Protein AF-U6DVL2-F1 (afdb_monomer_lite)

Radius of gyration: 36.12 Å; chains: 1; bounding box: 82×30×104 Å

Foldseek 3Di:
DDPPPVWAQWDFDPDPDDPDTDTDGHPQWDDDVPGNPGTDAGDAVVAAPDPWGCPHRQATDEDAQFDDSRSPDGDQCQVVVNQLEQDDWADDRRGIAHDDDPQWDADPVRRHTHRPPPDDPPPPPDPPDPPVVVVVVVVVVVVVVVVVVD

Secondary structure (DSSP, 8-state):
-----S---EEEP--TT-SSPPEEEPTTEEEETTEEEEEEEE--SSPPPTT-EEEETTEEEPPTTEESTTS-EE--TTTTT----SSEEEEETTEEEEEPPTTEEE-TTSS-EEE------------S---HHHHHHHHHHHHHHHHH--

Organism: Neovison vison (NCBI:txid452646)

Structure (mmCIF, N/CA/C/O backbone):
data_AF-U6DVL2-F1
#
_entry.id   AF-U6DVL2-F1
#
loop_
_atom_site.group_PDB
_atom_site.id
_atom_site.type_symbol
_atom_site.label_atom_id
_atom_site.label_alt_id
_atom_site.label_comp_id
_atom_site.label_asym_id
_atom_site.label_entity_id
_atom_site.label_seq_id
_atom_site.pdbx_PDB_ins_code
_atom_site.Cartn_x
_atom_site.Cartn_y
_atom_site.Cartn_z
_atom_site.occupancy
_atom_site.B_iso_or_equiv
_atom_site.auth_seq_id
_atom_site.auth_comp_id
_atom_site.auth_asym_id
_atom_site.auth_atom_id
_atom_site.pdbx_PDB_model_num
ATOM 1 N N . THR A 1 1 ? 32.737 -20.095 -9.180 1.00 38.81 1 THR A N 1
ATOM 2 C CA . THR A 1 1 ? 31.852 -19.354 -8.251 1.00 38.81 1 THR A CA 1
ATOM 3 C C . THR A 1 1 ? 31.265 -18.155 -8.977 1.00 38.81 1 THR A C 1
ATOM 5 O O . THR A 1 1 ? 31.902 -17.116 -9.088 1.00 38.81 1 THR A O 1
ATOM 8 N N . TYR A 1 2 ? 30.074 -18.322 -9.559 1.00 31.36 2 TYR A N 1
ATOM 9 C CA . TYR A 1 2 ? 29.378 -17.274 -10.310 1.00 31.36 2 TYR A CA 1
ATOM 10 C C . TYR A 1 2 ? 28.881 -16.192 -9.351 1.00 31.36 2 TYR A C 1
ATOM 12 O O . TYR A 1 2 ? 27.773 -16.255 -8.826 1.00 31.36 2 TYR A O 1
ATOM 20 N N . ARG A 1 3 ? 29.720 -15.190 -9.093 1.00 38.00 3 ARG A N 1
ATOM 21 C CA . ARG A 1 3 ? 29.267 -13.944 -8.482 1.00 38.00 3 ARG A CA 1
ATOM 22 C C . ARG A 1 3 ? 28.662 -13.101 -9.594 1.00 38.00 3 ARG A C 1
ATOM 24 O O . ARG A 1 3 ? 29.335 -12.287 -10.218 1.00 38.00 3 ARG A O 1
ATOM 31 N N . THR A 1 4 ? 27.380 -13.328 -9.853 1.00 42.88 4 THR A N 1
ATOM 32 C CA . THR A 1 4 ? 26.536 -12.418 -10.628 1.00 42.88 4 THR A CA 1
ATOM 33 C C . THR A 1 4 ? 26.397 -11.131 -9.818 1.00 42.88 4 THR A C 1
ATOM 35 O O . THR A 1 4 ? 25.441 -10.930 -9.076 1.00 42.88 4 THR A O 1
ATOM 38 N N . ILE 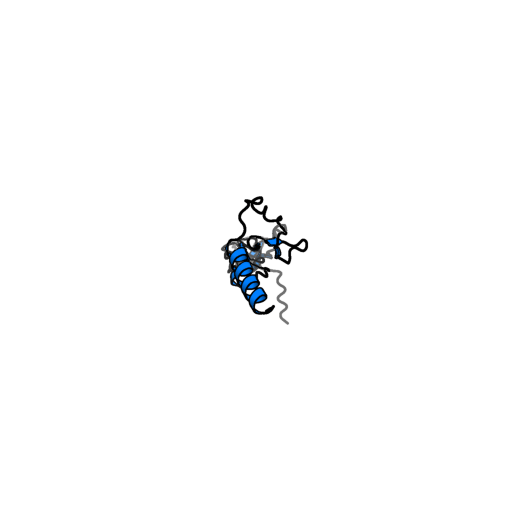A 1 5 ? 27.421 -10.279 -9.870 1.00 44.50 5 ILE A N 1
ATOM 39 C CA . ILE A 1 5 ? 27.371 -8.940 -9.296 1.00 44.50 5 ILE A CA 1
ATOM 40 C C . ILE A 1 5 ? 26.438 -8.152 -10.217 1.00 44.50 5 ILE A C 1
ATOM 42 O O . ILE A 1 5 ? 26.825 -7.755 -11.313 1.00 44.50 5 ILE A O 1
ATOM 46 N N . TYR A 1 6 ? 25.187 -7.992 -9.791 1.00 42.84 6 TYR A N 1
ATOM 47 C CA . TYR A 1 6 ? 24.132 -7.195 -10.421 1.00 42.84 6 TYR A CA 1
ATOM 48 C C . TYR A 1 6 ? 24.546 -5.720 -10.621 1.00 42.84 6 TYR A C 1
ATOM 50 O O . TYR A 1 6 ? 24.057 -4.835 -9.923 1.00 42.84 6 TYR A O 1
ATOM 58 N N . ARG A 1 7 ? 25.469 -5.412 -11.542 1.00 49.03 7 ARG A N 1
ATOM 59 C CA . ARG A 1 7 ? 25.912 -4.022 -11.776 1.00 49.03 7 ARG A CA 1
ATOM 60 C C . ARG A 1 7 ? 25.941 -3.539 -13.216 1.00 49.03 7 ARG A C 1
ATOM 62 O O . ARG A 1 7 ? 26.175 -2.353 -13.427 1.00 49.03 7 ARG A O 1
ATOM 69 N N . THR A 1 8 ? 25.637 -4.367 -14.205 1.00 51.34 8 THR A N 1
ATOM 70 C CA . THR A 1 8 ? 25.678 -3.916 -15.604 1.00 51.34 8 THR A CA 1
ATOM 71 C C . THR A 1 8 ? 24.546 -4.523 -16.425 1.00 51.34 8 THR A C 1
ATOM 73 O O . THR A 1 8 ? 24.741 -5.409 -17.249 1.00 51.34 8 THR A O 1
ATOM 76 N N . ALA A 1 9 ? 23.331 -4.006 -16.223 1.00 53.28 9 ALA A N 1
ATOM 77 C CA . ALA A 1 9 ? 22.168 -4.286 -17.063 1.00 53.28 9 ALA A CA 1
ATOM 78 C C . ALA A 1 9 ? 22.234 -3.486 -18.379 1.00 53.28 9 ALA A C 1
ATOM 80 O O . ALA A 1 9 ? 21.357 -2.666 -18.646 1.00 53.28 9 ALA A O 1
ATOM 81 N N . TYR A 1 10 ? 23.294 -3.670 -19.170 1.00 57.34 10 TYR A N 1
ATOM 82 C CA . TYR A 1 10 ? 23.452 -2.988 -20.452 1.00 57.34 10 TYR A CA 1
ATOM 83 C C . TYR A 1 10 ? 23.461 -3.975 -21.618 1.00 57.34 10 TYR A C 1
ATOM 85 O O . TYR A 1 10 ? 24.258 -4.910 -21.632 1.00 57.34 10 TYR A O 1
ATOM 93 N N . ARG A 1 11 ? 22.643 -3.723 -22.645 1.00 58.25 11 ARG A N 1
ATOM 94 C CA . ARG A 1 11 ? 22.786 -4.376 -23.958 1.00 58.25 11 ARG A CA 1
ATOM 95 C C . ARG A 1 11 ? 23.546 -3.441 -24.904 1.00 58.25 11 ARG A C 1
ATOM 97 O O . ARG A 1 11 ? 23.244 -2.251 -24.974 1.00 58.25 11 ARG A O 1
ATOM 104 N N . ARG A 1 12 ? 24.531 -3.976 -25.633 1.00 59.34 12 ARG A N 1
ATOM 105 C CA . ARG A 1 12 ? 25.217 -3.278 -26.732 1.00 59.34 12 ARG A CA 1
ATOM 106 C C . ARG A 1 12 ? 24.277 -3.267 -27.943 1.00 59.34 12 ARG A C 1
ATOM 108 O O . ARG A 1 12 ? 23.923 -4.336 -28.431 1.00 59.34 12 ARG A O 1
ATOM 115 N N . SER A 1 13 ? 23.860 -2.097 -28.421 1.00 55.47 13 SER A N 1
ATOM 116 C CA . SER A 1 13 ? 23.121 -1.994 -29.688 1.00 55.47 13 SER A CA 1
ATOM 117 C C . SER A 1 13 ? 24.120 -1.953 -30.853 1.00 55.47 13 SER A C 1
ATOM 119 O O . SER A 1 13 ? 24.949 -1.038 -30.869 1.00 55.47 13 SER A O 1
ATOM 121 N N . PRO A 1 14 ? 24.086 -2.889 -31.822 1.00 56.72 14 PRO A N 1
ATOM 122 C CA . PRO A 1 14 ? 24.882 -2.784 -33.039 1.00 56.72 14 PRO A CA 1
ATOM 123 C C . PRO A 1 14 ? 24.222 -1.736 -33.940 1.00 56.72 14 PRO A C 1
ATOM 125 O O . PRO A 1 14 ? 23.269 -2.023 -34.654 1.00 56.72 14 PRO A O 1
ATOM 128 N N . GLY A 1 15 ? 24.665 -0.486 -33.832 1.00 58.50 15 GLY A N 1
ATOM 129 C CA . GLY A 1 15 ? 24.327 0.555 -34.798 1.00 58.50 15 GLY A CA 1
ATOM 130 C C . GLY A 1 15 ? 25.423 0.643 -35.863 1.00 58.50 15 GLY A C 1
ATOM 131 O O . GLY A 1 15 ? 26.600 0.592 -35.490 1.00 58.50 15 GLY A O 1
ATOM 132 N N . PRO A 1 16 ? 25.085 0.795 -37.155 1.00 60.75 16 PRO A N 1
ATOM 133 C CA . PRO A 1 16 ? 26.075 1.085 -38.179 1.00 60.75 16 PRO A CA 1
ATOM 134 C C . PRO A 1 16 ? 26.603 2.507 -37.926 1.00 60.75 16 PRO A C 1
ATOM 136 O O . PRO A 1 16 ? 25.850 3.472 -37.972 1.00 60.75 16 PRO A O 1
ATOM 139 N N . ALA A 1 17 ? 27.888 2.629 -37.590 1.00 61.25 17 ALA A N 1
ATOM 140 C CA . ALA A 1 17 ? 28.616 3.901 -37.479 1.00 61.25 17 ALA A CA 1
ATOM 141 C C . ALA A 1 17 ? 28.219 4.878 -36.340 1.00 61.25 17 ALA A C 1
ATOM 143 O O . ALA A 1 17 ? 28.085 6.079 -36.562 1.00 61.25 17 ALA A O 1
ATOM 144 N N . ALA A 1 18 ? 28.128 4.414 -35.085 1.00 58.12 18 ALA A N 1
ATOM 145 C CA . ALA A 1 18 ? 28.178 5.319 -33.924 1.00 58.12 18 ALA A CA 1
ATOM 146 C C . ALA A 1 18 ? 29.583 5.306 -33.272 1.00 58.12 18 ALA A C 1
ATOM 148 O O . ALA A 1 18 ? 30.033 4.236 -32.859 1.00 58.12 18 ALA A O 1
ATOM 149 N N . PRO A 1 19 ? 30.261 6.458 -33.076 1.00 65.44 19 PRO A N 1
ATOM 150 C CA . PRO A 1 19 ? 31.597 6.521 -32.461 1.00 65.44 19 PRO A CA 1
ATOM 151 C C . PRO A 1 19 ? 31.595 6.198 -30.956 1.00 65.44 19 PRO A C 1
ATOM 153 O O . PRO A 1 19 ? 32.647 6.112 -30.326 1.00 65.44 19 PRO A O 1
ATOM 156 N N . ARG A 1 20 ? 30.412 6.035 -30.347 1.00 57.12 20 ARG A N 1
ATOM 157 C CA . ARG A 1 20 ? 30.239 5.715 -28.928 1.00 57.12 20 ARG A CA 1
ATOM 158 C C . ARG A 1 20 ? 29.202 4.604 -28.751 1.00 57.12 20 ARG A C 1
ATOM 160 O O . ARG A 1 20 ? 28.101 4.732 -29.291 1.00 57.12 20 ARG A O 1
ATOM 167 N N . PRO A 1 21 ? 29.491 3.554 -27.961 1.00 57.62 21 PRO A N 1
ATOM 168 C CA . PRO A 1 21 ? 28.497 2.535 -27.647 1.00 57.62 21 PRO A CA 1
ATOM 169 C C . PRO A 1 21 ? 27.319 3.171 -26.897 1.00 57.62 21 PRO A C 1
ATOM 171 O O . PRO A 1 21 ? 27.496 3.800 -25.851 1.00 57.62 21 PRO A O 1
ATOM 174 N N . ARG A 1 22 ? 26.104 3.023 -27.439 1.00 67.44 22 ARG A N 1
ATOM 175 C CA . ARG A 1 22 ? 24.867 3.389 -26.737 1.00 67.44 22 ARG A CA 1
ATOM 176 C C . ARG A 1 22 ? 24.507 2.239 -25.802 1.00 67.44 22 ARG A C 1
ATOM 178 O O . ARG A 1 22 ? 24.330 1.109 -26.250 1.00 67.44 22 ARG A O 1
ATOM 185 N N . TYR A 1 23 ? 24.421 2.538 -24.513 1.00 70.12 23 TYR A N 1
ATOM 186 C CA . TYR A 1 23 ? 24.023 1.585 -23.487 1.00 70.12 23 TYR A CA 1
ATOM 187 C C . TYR A 1 23 ? 22.537 1.780 -23.167 1.00 70.12 23 TYR A C 1
ATOM 189 O O . TYR A 1 23 ? 22.122 2.879 -22.788 1.00 70.12 23 TYR A O 1
ATOM 197 N N . ALA A 1 24 ? 21.744 0.724 -23.336 1.00 76.88 24 ALA A N 1
ATOM 198 C CA . ALA A 1 24 ? 20.334 0.679 -22.954 1.00 76.88 24 ALA A CA 1
ATOM 199 C C . ALA A 1 24 ? 20.145 -0.264 -21.763 1.00 76.88 24 ALA A C 1
ATOM 201 O O . ALA A 1 24 ? 20.871 -1.253 -21.654 1.00 76.88 24 ALA A O 1
ATOM 202 N N . CYS A 1 25 ? 19.178 0.037 -20.892 1.00 81.56 25 CYS A N 1
ATOM 203 C CA . CYS A 1 25 ? 18.837 -0.841 -19.778 1.00 81.56 25 CYS A CA 1
ATOM 204 C C . CYS A 1 25 ? 18.285 -2.179 -20.287 1.00 81.56 25 CYS A C 1
ATOM 206 O O . CYS A 1 25 ? 17.605 -2.222 -21.315 1.00 81.56 25 CYS A O 1
ATOM 208 N N . CYS A 1 26 ? 18.566 -3.270 -19.572 1.00 85.25 26 CYS A N 1
ATOM 209 C CA . CYS A 1 26 ? 17.922 -4.555 -19.840 1.00 85.25 26 CYS A CA 1
ATOM 210 C C . CYS A 1 26 ? 16.386 -4.441 -19.762 1.00 85.25 26 CYS A C 1
ATOM 212 O O . CYS A 1 26 ? 15.878 -3.581 -19.034 1.00 85.25 26 CYS A O 1
ATOM 214 N N . PRO A 1 27 ? 15.641 -5.322 -20.462 1.00 87.62 27 PRO A N 1
ATOM 215 C CA . PRO A 1 27 ? 14.184 -5.365 -20.375 1.00 87.62 27 PRO A CA 1
ATOM 216 C C . PRO A 1 27 ? 13.701 -5.376 -18.921 1.00 87.62 27 PRO A C 1
ATOM 218 O O . PRO A 1 27 ? 14.240 -6.105 -18.089 1.00 87.62 27 PRO A O 1
ATOM 221 N N . GLY A 1 28 ? 12.714 -4.533 -18.614 1.00 89.62 28 GLY A N 1
ATOM 222 C CA . GLY A 1 28 ? 12.166 -4.404 -17.263 1.00 89.62 28 GLY A CA 1
ATOM 223 C C . GLY A 1 28 ? 12.910 -3.443 -16.330 1.00 89.62 28 GLY A C 1
ATOM 224 O O . GLY A 1 28 ? 12.452 -3.230 -15.212 1.00 89.62 28 GLY A O 1
ATOM 225 N N . TRP A 1 29 ? 14.012 -2.821 -16.761 1.00 89.19 29 TRP A N 1
ATOM 226 C CA . TRP A 1 29 ? 14.764 -1.850 -15.960 1.00 89.19 29 TRP A CA 1
ATOM 227 C C . TRP A 1 29 ? 14.810 -0.477 -16.628 1.00 89.19 29 TRP A C 1
ATOM 229 O O . TRP A 1 29 ? 14.942 -0.356 -17.844 1.00 89.19 29 TRP A O 1
ATOM 239 N N . LYS A 1 30 ? 14.755 0.574 -15.812 1.00 88.50 30 LYS A N 1
ATOM 240 C CA . LYS A 1 30 ? 14.932 1.973 -16.206 1.00 88.50 30 LYS A CA 1
ATOM 241 C C . LYS A 1 30 ? 16.081 2.613 -15.428 1.00 88.50 30 LYS A C 1
ATOM 243 O O . LYS A 1 30 ? 16.624 2.055 -14.467 1.00 88.50 30 LYS A O 1
ATOM 248 N N . ARG A 1 31 ? 16.472 3.805 -15.876 1.00 86.69 31 ARG A N 1
ATOM 249 C CA . ARG A 1 31 ? 17.509 4.602 -15.217 1.00 86.69 31 ARG A CA 1
ATOM 250 C C . ARG A 1 31 ? 17.066 4.996 -13.811 1.00 86.69 31 ARG A C 1
ATOM 252 O O . ARG A 1 31 ? 15.913 5.375 -13.614 1.00 86.69 31 ARG A O 1
ATOM 259 N N . THR A 1 32 ? 17.984 4.919 -12.858 1.00 86.00 32 THR A N 1
ATOM 260 C CA . THR A 1 32 ? 17.746 5.367 -11.485 1.00 86.00 32 THR A CA 1
ATOM 261 C C . THR A 1 32 ? 17.673 6.895 -11.457 1.00 86.00 32 THR A C 1
ATOM 263 O O . THR A 1 32 ? 18.531 7.576 -12.025 1.00 86.00 32 THR A O 1
ATOM 266 N N . SER A 1 33 ? 16.653 7.451 -10.802 1.00 84.62 33 SER A N 1
ATOM 267 C CA . SER A 1 33 ? 16.547 8.895 -10.564 1.00 84.62 33 SER A CA 1
ATOM 268 C C . SER A 1 33 ? 17.799 9.403 -9.842 1.00 84.62 33 SER A C 1
ATOM 270 O O . SER A 1 33 ? 18.221 8.814 -8.851 1.00 84.62 33 SER A O 1
ATOM 272 N N . GLY A 1 34 ? 18.426 10.462 -10.361 1.00 83.25 34 GLY A N 1
ATOM 273 C CA . GLY A 1 34 ? 19.678 11.011 -9.820 1.00 83.25 34 GLY A CA 1
ATOM 274 C C . GLY A 1 34 ? 20.966 10.348 -10.330 1.00 83.25 34 GLY A C 1
ATOM 275 O O . GLY A 1 34 ? 22.046 10.890 -10.119 1.00 83.25 34 GLY A O 1
ATOM 276 N N . LEU A 1 35 ? 20.887 9.231 -11.066 1.00 81.12 35 LEU A N 1
ATOM 277 C CA . LEU A 1 35 ? 22.047 8.563 -11.672 1.00 81.12 35 LEU A CA 1
ATOM 278 C C . LEU A 1 35 ? 21.771 8.246 -13.154 1.00 81.12 35 LEU A C 1
ATOM 280 O O . LEU A 1 35 ? 21.433 7.113 -13.502 1.00 81.12 35 LEU A O 1
ATOM 284 N N . PRO A 1 36 ? 21.970 9.215 -14.072 1.00 70.88 36 PRO A N 1
ATOM 285 C CA . PRO A 1 36 ? 21.567 9.108 -15.481 1.00 70.88 36 PRO A CA 1
ATOM 286 C C . PRO A 1 36 ? 22.209 7.952 -16.254 1.00 70.88 36 PRO A C 1
ATOM 288 O O . PRO A 1 36 ? 21.733 7.584 -17.326 1.00 70.88 36 PRO A O 1
ATOM 291 N N . ARG A 1 37 ? 23.320 7.409 -15.749 1.00 73.62 37 ARG A N 1
ATOM 292 C CA . ARG A 1 37 ? 24.026 6.283 -16.363 1.00 73.62 37 ARG A CA 1
ATOM 293 C C . ARG A 1 37 ? 23.700 4.941 -15.717 1.00 73.62 37 ARG A C 1
ATOM 295 O O . ARG A 1 37 ? 23.992 3.944 -16.349 1.00 73.62 37 ARG A O 1
ATOM 302 N N . ALA A 1 38 ? 23.078 4.892 -14.538 1.00 81.12 38 ALA A N 1
ATOM 303 C CA . ALA A 1 38 ? 22.819 3.642 -13.828 1.00 81.12 38 ALA A CA 1
ATOM 304 C C . ALA A 1 38 ? 21.422 3.088 -14.144 1.00 81.12 38 ALA A C 1
ATOM 306 O O . ALA A 1 38 ? 20.417 3.766 -13.935 1.00 81.12 38 ALA A O 1
ATOM 307 N N . CYS A 1 39 ? 21.358 1.843 -14.615 1.00 83.88 39 CYS A N 1
ATOM 308 C CA . CYS A 1 39 ? 20.115 1.080 -14.731 1.00 83.88 39 CYS A CA 1
ATOM 309 C C . CYS A 1 39 ? 19.902 0.293 -13.436 1.00 83.88 39 CYS A C 1
ATOM 311 O O . CYS A 1 39 ? 20.626 -0.668 -13.181 1.00 83.88 39 CYS A O 1
ATOM 313 N N . GLY A 1 40 ? 18.946 0.724 -12.616 1.00 84.12 40 GLY A N 1
ATOM 314 C CA . GLY A 1 40 ? 18.700 0.120 -11.303 1.00 84.12 40 GLY A CA 1
ATOM 315 C C . GLY A 1 40 ? 17.298 0.346 -10.743 1.00 84.12 40 GLY A C 1
ATOM 316 O O . GLY A 1 40 ? 17.002 -0.151 -9.665 1.00 84.12 40 GLY A O 1
ATOM 317 N N . ALA A 1 41 ? 16.424 1.055 -11.459 1.00 89.19 41 ALA A N 1
ATOM 318 C CA . ALA A 1 41 ? 15.019 1.164 -11.091 1.00 89.19 41 ALA A CA 1
ATOM 319 C C . ALA A 1 41 ? 14.208 0.138 -11.890 1.00 89.19 41 ALA A C 1
ATOM 321 O O . ALA A 1 41 ? 14.293 0.104 -13.118 1.00 89.19 41 ALA A O 1
ATOM 322 N N . ALA A 1 42 ? 13.430 -0.700 -11.213 1.00 92.06 42 ALA A N 1
ATOM 323 C CA . ALA A 1 42 ? 12.557 -1.658 -11.877 1.00 92.06 42 ALA A CA 1
ATOM 324 C C . ALA A 1 42 ? 11.377 -0.955 -12.578 1.00 92.06 42 ALA A C 1
ATOM 326 O O . ALA A 1 42 ? 10.943 0.139 -12.195 1.00 92.06 42 ALA A O 1
ATOM 327 N N . ILE A 1 43 ? 10.871 -1.583 -13.637 1.00 92.62 43 ILE A N 1
ATOM 328 C CA . ILE A 1 43 ? 9.665 -1.182 -14.360 1.00 92.62 43 ILE A CA 1
ATOM 329 C C . ILE A 1 43 ? 8.551 -2.156 -13.979 1.00 92.62 43 ILE A C 1
ATOM 331 O O . ILE A 1 43 ? 8.640 -3.350 -14.258 1.00 92.62 43 ILE A O 1
ATOM 335 N N . CYS A 1 44 ? 7.488 -1.634 -13.376 1.00 94.69 44 CYS A N 1
ATOM 336 C CA . CYS A 1 44 ? 6.254 -2.368 -13.126 1.00 94.69 44 CYS A CA 1
ATOM 337 C C . CYS A 1 44 ? 5.177 -1.822 -14.066 1.00 94.69 44 CYS A C 1
ATOM 339 O O . CYS A 1 44 ? 4.910 -0.617 -14.070 1.00 94.69 44 CYS A O 1
ATOM 341 N N . GLN A 1 45 ? 4.624 -2.701 -14.901 1.00 94.44 45 GLN A N 1
ATOM 342 C CA . GLN A 1 45 ? 3.490 -2.427 -15.779 1.00 94.44 45 GLN A CA 1
ATOM 343 C C . GLN A 1 45 ? 2.485 -3.579 -15.610 1.00 94.44 45 GLN A C 1
ATOM 345 O O . GLN A 1 45 ? 2.819 -4.696 -16.004 1.00 94.44 45 GLN A O 1
ATOM 350 N N . PRO A 1 46 ? 1.301 -3.339 -15.011 1.00 94.75 46 PRO A N 1
ATOM 351 C CA . PRO A 1 46 ? 0.830 -2.058 -14.472 1.00 94.75 46 PRO A CA 1
ATOM 352 C C . PRO A 1 46 ? 1.668 -1.549 -13.275 1.00 94.75 46 PRO A C 1
ATOM 354 O O . PRO A 1 46 ? 2.406 -2.327 -12.664 1.00 94.75 46 PRO A O 1
ATOM 357 N N . PRO A 1 47 ? 1.625 -0.239 -12.958 1.00 95.69 47 PRO A N 1
ATOM 358 C CA . PRO A 1 47 ? 2.336 0.304 -11.804 1.00 95.69 47 PRO A CA 1
ATOM 359 C C . PRO A 1 47 ? 1.762 -0.245 -10.491 1.00 95.69 47 PRO A C 1
ATOM 361 O O . PRO A 1 47 ? 0.574 -0.549 -10.400 1.00 95.69 47 PRO A O 1
ATOM 364 N N . CYS A 1 48 ? 2.609 -0.329 -9.464 1.00 97.50 48 CYS A N 1
ATOM 365 C CA . CYS A 1 48 ? 2.172 -0.669 -8.113 1.00 97.50 48 CYS A CA 1
ATOM 366 C C . CYS A 1 48 ? 1.244 0.426 -7.571 1.00 97.50 48 CYS A C 1
ATOM 368 O O . CYS A 1 48 ? 1.560 1.613 -7.665 1.00 97.50 48 CYS A O 1
ATOM 370 N N . GLN A 1 49 ? 0.112 0.022 -7.009 1.00 97.69 49 GLN A N 1
ATOM 371 C CA . GLN A 1 49 ? -0.913 0.891 -6.438 1.00 97.69 49 GLN A CA 1
ATOM 372 C C . GLN A 1 49 ? -0.740 1.007 -4.918 1.00 97.69 49 GLN A C 1
ATOM 374 O O . GLN A 1 49 ? 0.101 0.327 -4.330 1.00 97.69 49 GLN A O 1
ATOM 379 N N . ASN A 1 50 ? -1.517 1.892 -4.287 1.00 97.69 50 ASN A N 1
ATOM 380 C CA . ASN A 1 50 ? -1.647 2.010 -2.828 1.00 97.69 50 ASN A CA 1
ATOM 381 C C . ASN A 1 50 ? -0.316 2.107 -2.056 1.00 97.69 50 ASN A C 1
ATOM 383 O O . ASN A 1 50 ? -0.156 1.530 -0.988 1.00 97.69 50 ASN A O 1
ATOM 387 N N . GLY A 1 51 ? 0.668 2.822 -2.613 1.00 96.19 51 GLY A N 1
ATOM 388 C CA . GLY A 1 51 ? 1.989 2.989 -1.993 1.00 96.19 51 GLY A CA 1
ATOM 389 C C . GLY A 1 51 ? 2.945 1.801 -2.171 1.00 96.19 51 GLY A C 1
ATOM 390 O O . GLY A 1 51 ? 4.020 1.786 -1.575 1.00 96.19 51 GLY A O 1
ATOM 391 N N . GLY A 1 52 ? 2.593 0.816 -3.001 1.00 97.06 52 GLY A N 1
ATOM 392 C CA . GLY A 1 52 ? 3.466 -0.299 -3.353 1.00 97.06 52 GLY A CA 1
ATOM 393 C C . GLY A 1 52 ? 4.766 0.139 -4.032 1.00 97.06 52 GLY A C 1
ATOM 394 O O . GLY A 1 52 ? 4.800 1.074 -4.832 1.00 97.06 52 GLY A O 1
ATOM 395 N N . THR A 1 53 ? 5.851 -0.579 -3.743 1.00 96.00 53 THR A N 1
ATOM 396 C CA . THR A 1 53 ? 7.179 -0.314 -4.315 1.00 96.00 53 THR A CA 1
ATOM 397 C C . THR A 1 53 ? 7.537 -1.361 -5.364 1.00 96.00 53 THR A C 1
ATOM 399 O O . THR A 1 53 ? 7.446 -2.561 -5.119 1.00 96.00 53 THR A O 1
ATOM 402 N N . CYS A 1 54 ? 7.989 -0.921 -6.538 1.00 95.06 54 CYS A N 1
ATOM 403 C CA . CYS A 1 54 ? 8.449 -1.819 -7.596 1.00 95.06 54 CYS A CA 1
ATOM 404 C C . CYS A 1 54 ? 9.853 -2.350 -7.266 1.00 95.06 54 CYS A C 1
ATOM 406 O O . CYS A 1 54 ? 10.843 -1.632 -7.422 1.00 95.06 54 CYS A O 1
ATOM 408 N N . VAL A 1 55 ? 9.938 -3.594 -6.787 1.00 93.94 55 VAL A N 1
ATOM 409 C CA . VAL A 1 55 ? 11.199 -4.200 -6.315 1.00 93.94 55 VAL A CA 1
ATOM 410 C C . VAL A 1 55 ? 11.922 -4.986 -7.404 1.00 93.94 55 VAL A C 1
ATOM 412 O O . VAL A 1 55 ? 13.147 -5.080 -7.395 1.00 93.94 55 VAL A O 1
ATOM 415 N N . GLN A 1 56 ? 11.177 -5.534 -8.363 1.00 91.19 56 GLN A N 1
ATOM 416 C CA . GLN A 1 56 ? 11.708 -6.212 -9.545 1.00 91.19 56 GLN A CA 1
ATOM 417 C C . GLN A 1 56 ? 10.779 -5.946 -10.736 1.00 91.19 56 GLN A C 1
ATOM 419 O O . GLN A 1 56 ? 9.643 -5.514 -10.531 1.00 91.19 56 GLN A O 1
ATOM 424 N N . PRO A 1 57 ? 11.232 -6.179 -11.981 1.00 91.38 57 PRO A N 1
ATOM 425 C CA . PRO A 1 57 ? 10.371 -6.024 -13.146 1.00 91.38 57 PRO A CA 1
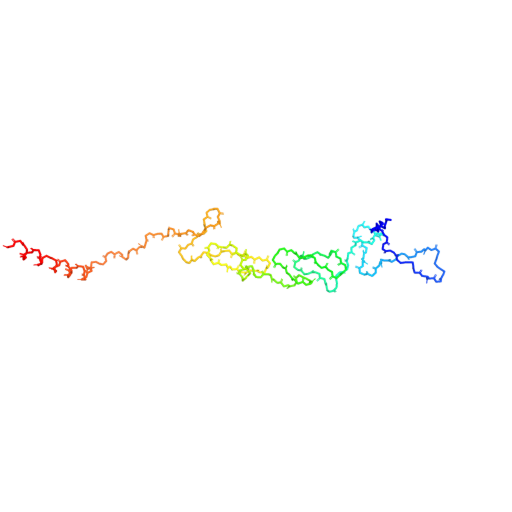ATOM 426 C C . PRO A 1 57 ? 9.057 -6.797 -12.984 1.00 91.38 57 PRO A C 1
ATOM 428 O O . PRO A 1 57 ? 9.079 -8.005 -12.760 1.00 91.38 57 PRO A O 1
ATOM 431 N N . GLY A 1 58 ? 7.928 -6.089 -13.050 1.00 90.75 58 GLY A N 1
ATOM 432 C CA . GLY A 1 58 ? 6.593 -6.673 -12.868 1.00 90.75 58 GLY A CA 1
ATOM 433 C C . GLY A 1 58 ? 6.272 -7.200 -11.461 1.00 90.75 58 GLY A C 1
ATOM 434 O O . GLY A 1 58 ? 5.244 -7.845 -11.299 1.00 90.75 58 GLY A O 1
ATOM 435 N N . ARG A 1 59 ? 7.110 -6.946 -10.445 1.00 94.19 59 ARG A N 1
ATOM 436 C CA . ARG A 1 59 ? 6.879 -7.397 -9.065 1.00 94.19 59 ARG A CA 1
ATOM 437 C C . ARG A 1 59 ? 6.817 -6.222 -8.100 1.00 94.19 59 ARG A C 1
ATOM 439 O O . ARG A 1 59 ? 7.819 -5.538 -7.862 1.00 94.19 59 ARG A O 1
ATOM 446 N N . CYS A 1 60 ? 5.655 -6.063 -7.483 1.00 97.56 60 CYS A N 1
ATOM 447 C CA . CYS A 1 60 ? 5.427 -5.091 -6.428 1.00 97.56 60 CYS A CA 1
ATOM 448 C C . CYS A 1 60 ? 5.688 -5.690 -5.043 1.00 97.56 60 CYS A C 1
ATOM 450 O O . CYS A 1 60 ? 5.413 -6.858 -4.774 1.00 97.56 60 CYS A O 1
ATOM 452 N N . HIS A 1 61 ? 6.224 -4.865 -4.154 1.00 97.81 61 HIS A N 1
ATOM 453 C CA . HIS A 1 61 ? 6.187 -5.074 -2.718 1.00 97.81 61 HIS A CA 1
ATOM 454 C C . HIS A 1 61 ? 5.080 -4.190 -2.148 1.00 97.81 61 HIS A C 1
ATOM 456 O O . HIS A 1 61 ? 5.141 -2.966 -2.285 1.00 97.81 61 HIS A O 1
ATOM 462 N N . CYS A 1 62 ? 4.062 -4.818 -1.569 1.00 98.31 62 CYS A N 1
ATOM 463 C CA . CYS A 1 62 ? 2.892 -4.122 -1.054 1.00 98.31 62 CYS A CA 1
ATOM 464 C C . CYS A 1 62 ? 3.097 -3.705 0.402 1.00 98.31 62 CYS A C 1
ATOM 466 O O . CYS A 1 62 ? 3.682 -4.477 1.166 1.00 98.31 62 CYS A O 1
ATOM 468 N N . PRO A 1 63 ? 2.629 -2.507 0.790 1.00 97.81 63 PRO A N 1
ATOM 469 C CA . PRO A 1 63 ? 2.569 -2.133 2.193 1.00 97.81 63 PRO A CA 1
ATOM 470 C C . PRO A 1 63 ? 1.561 -3.011 2.947 1.00 97.81 63 PRO A C 1
ATOM 472 O O . PRO A 1 63 ? 0.752 -3.718 2.341 1.00 97.81 63 PRO A O 1
ATOM 475 N N . ALA A 1 64 ? 1.618 -2.959 4.280 1.00 95.94 64 ALA A N 1
ATOM 476 C CA . ALA A 1 64 ? 0.625 -3.608 5.132 1.00 95.94 64 ALA A CA 1
ATOM 477 C C . ALA A 1 64 ? -0.798 -3.147 4.758 1.00 95.94 64 ALA A C 1
ATOM 479 O O . ALA A 1 64 ? -0.983 -2.006 4.334 1.00 95.94 64 ALA A O 1
ATOM 480 N N . GLY A 1 65 ? -1.767 -4.058 4.865 1.00 97.00 65 GLY A N 1
ATOM 481 C CA . GLY A 1 65 ? -3.154 -3.824 4.454 1.00 97.00 65 GLY A CA 1
ATOM 482 C C . GLY A 1 65 ? -3.428 -3.972 2.952 1.00 97.00 65 GLY A C 1
ATOM 483 O O . GLY A 1 65 ? -4.572 -3.879 2.528 1.00 97.00 65 GLY A O 1
ATOM 484 N N . TRP A 1 66 ? -2.418 -4.254 2.116 1.00 98.31 66 TRP A N 1
ATOM 485 C CA . TRP A 1 66 ? -2.600 -4.401 0.665 1.00 98.31 66 TRP A CA 1
ATOM 486 C C . TRP A 1 66 ? -1.992 -5.689 0.109 1.00 98.31 66 TRP A C 1
ATOM 488 O O . TRP A 1 66 ? -0.952 -6.172 0.557 1.00 98.31 66 TRP A O 1
ATOM 498 N N . ARG A 1 67 ? -2.624 -6.238 -0.932 1.00 96.81 67 ARG A N 1
ATOM 499 C CA . ARG A 1 67 ? -2.196 -7.457 -1.629 1.00 96.81 67 ARG A CA 1
ATOM 500 C C . ARG A 1 67 ? -2.522 -7.442 -3.127 1.00 96.81 67 ARG A C 1
ATOM 502 O O . ARG A 1 67 ? -3.175 -6.538 -3.651 1.00 96.81 67 ARG A O 1
ATOM 509 N N . GLY A 1 68 ? -2.073 -8.493 -3.812 1.00 96.12 68 GLY A N 1
ATOM 510 C CA . GLY A 1 68 ? -2.184 -8.670 -5.262 1.00 96.12 68 GLY A CA 1
ATOM 511 C C . GLY A 1 68 ? -0.923 -8.225 -6.003 1.00 96.12 68 GLY A C 1
ATOM 512 O O . GLY A 1 68 ? -0.069 -7.545 -5.436 1.00 96.12 68 GLY A O 1
ATOM 513 N N . ASP A 1 69 ? -0.812 -8.598 -7.279 1.00 94.94 69 ASP A N 1
ATOM 514 C CA . ASP A 1 69 ? 0.404 -8.384 -8.084 1.00 94.94 69 ASP A CA 1
ATOM 515 C C . ASP A 1 69 ? 0.804 -6.909 -8.214 1.00 94.94 69 ASP A C 1
ATOM 517 O O . ASP A 1 69 ? 1.987 -6.586 -8.322 1.00 94.94 69 ASP A O 1
ATOM 521 N N . THR A 1 70 ? -0.182 -6.009 -8.155 1.00 97.00 70 THR A N 1
ATOM 522 C CA . THR A 1 70 ? 0.017 -4.555 -8.176 1.00 97.00 70 THR A CA 1
ATOM 523 C C . THR A 1 70 ? -0.455 -3.862 -6.904 1.00 97.00 70 THR A C 1
ATOM 525 O O . THR A 1 70 ? -0.633 -2.650 -6.916 1.00 97.00 70 THR A O 1
ATOM 528 N N . CYS A 1 71 ? -0.641 -4.589 -5.799 1.00 98.12 71 CYS A N 1
ATOM 529 C CA . CYS A 1 71 ? -1.129 -4.034 -4.527 1.00 98.12 71 CYS A CA 1
ATOM 530 C C .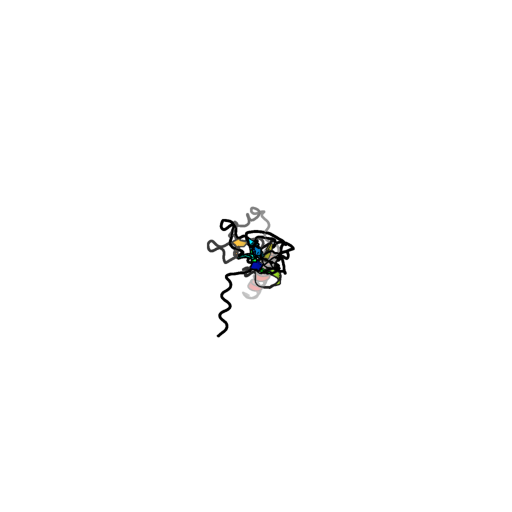 CYS A 1 71 ? -2.514 -3.377 -4.624 1.00 98.12 71 CYS A C 1
ATOM 532 O O . CYS A 1 71 ? -2.840 -2.467 -3.868 1.00 98.12 71 CYS A O 1
ATOM 534 N N . GLN A 1 72 ? -3.325 -3.819 -5.584 1.00 97.44 72 GLN A N 1
ATOM 535 C CA . GLN A 1 72 ? -4.632 -3.242 -5.888 1.00 97.44 72 GLN A CA 1
ATOM 536 C C . GLN A 1 72 ? -5.749 -3.728 -4.960 1.00 97.44 72 GLN A C 1
ATOM 538 O O . GLN A 1 72 ? -6.846 -3.184 -4.984 1.00 97.44 72 GLN A O 1
ATOM 543 N N . THR A 1 73 ? -5.508 -4.801 -4.206 1.00 97.81 73 THR A N 1
ATOM 544 C CA . THR A 1 73 ? -6.542 -5.451 -3.400 1.00 97.81 73 THR A CA 1
ATOM 545 C C . THR A 1 73 ? -6.302 -5.146 -1.937 1.00 97.81 73 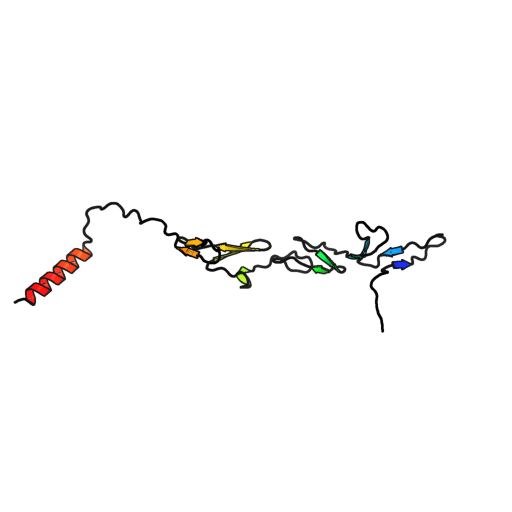THR A C 1
ATOM 547 O O . THR A 1 73 ? -5.226 -5.435 -1.420 1.00 97.81 73 THR A O 1
ATOM 550 N N . ASP A 1 74 ? -7.313 -4.600 -1.285 1.00 98.31 74 ASP A N 1
ATOM 551 C CA . ASP A 1 74 ? -7.344 -4.431 0.160 1.00 98.31 74 ASP A CA 1
ATOM 552 C C . ASP A 1 74 ? -7.279 -5.790 0.879 1.00 98.31 74 ASP A C 1
ATOM 554 O O . ASP A 1 74 ? -7.809 -6.808 0.401 1.00 98.31 74 ASP A O 1
ATOM 558 N N . VAL A 1 75 ? -6.577 -5.833 2.003 1.00 97.94 75 VAL A N 1
ATOM 559 C CA . VAL A 1 75 ? -6.591 -6.980 2.907 1.00 97.94 75 VAL A CA 1
ATOM 560 C C . VAL A 1 75 ? -7.653 -6.702 3.950 1.00 97.94 75 VAL A C 1
ATOM 562 O O . VAL A 1 75 ? -7.494 -5.792 4.735 1.00 97.94 75 VAL A O 1
ATOM 565 N N . ASP A 1 76 ? -8.700 -7.522 3.990 1.00 97.44 76 ASP A N 1
ATOM 566 C CA . ASP A 1 76 ? -9.698 -7.415 5.051 1.00 97.44 76 ASP A CA 1
ATOM 567 C C . ASP A 1 76 ? -9.184 -8.127 6.309 1.00 97.44 76 ASP A C 1
ATOM 569 O O . ASP A 1 76 ? -9.334 -9.349 6.453 1.00 97.44 76 ASP A O 1
ATOM 573 N N . GLU A 1 77 ? -8.520 -7.387 7.201 1.00 96.50 77 GLU A N 1
ATOM 574 C CA . GLU A 1 77 ? -7.926 -7.969 8.406 1.00 96.50 77 GLU A CA 1
ATOM 575 C C . GLU A 1 77 ? -8.990 -8.519 9.361 1.00 96.50 77 GLU A C 1
ATOM 577 O O . GLU A 1 77 ? -8.730 -9.495 10.073 1.00 96.50 77 GLU A O 1
ATOM 582 N N . CYS A 1 78 ? -10.198 -7.950 9.348 1.00 96.06 78 CYS A N 1
ATOM 583 C CA . CYS A 1 78 ? -11.319 -8.416 10.160 1.00 96.06 78 CYS A CA 1
ATOM 584 C C . CYS A 1 78 ? -11.769 -9.815 9.727 1.00 96.06 78 CYS A C 1
ATOM 586 O O . CYS A 1 78 ? -11.950 -10.702 10.562 1.00 96.06 78 CYS A O 1
ATOM 588 N N . ARG A 1 79 ? -11.889 -10.054 8.415 1.00 95.62 79 ARG A N 1
ATOM 589 C CA . ARG A 1 79 ? -12.236 -11.378 7.870 1.00 95.62 79 ARG A CA 1
ATOM 590 C C . ARG A 1 79 ? -11.088 -12.374 7.947 1.00 95.62 79 ARG A C 1
ATOM 592 O O . ARG A 1 79 ? -11.338 -13.571 8.059 1.00 95.62 79 ARG A O 1
ATOM 599 N N . ALA A 1 80 ? -9.847 -11.901 7.874 1.00 92.38 80 ALA A N 1
ATOM 600 C CA . ALA A 1 80 ? -8.660 -12.740 8.003 1.00 92.38 80 ALA A CA 1
ATOM 601 C C . ALA A 1 80 ? -8.337 -13.122 9.462 1.00 92.38 80 ALA A C 1
ATOM 603 O O . ALA A 1 80 ? -7.422 -13.913 9.685 1.00 92.38 80 ALA A O 1
ATOM 604 N N . GLY A 1 81 ? -9.046 -12.556 10.449 1.00 88.56 81 GLY A N 1
ATOM 605 C CA . GLY A 1 81 ? -8.755 -12.749 11.875 1.00 88.56 81 GLY A CA 1
ATOM 606 C C . GLY A 1 81 ? -7.446 -12.093 12.333 1.00 88.56 81 GLY A C 1
ATOM 607 O O . GLY A 1 81 ? -6.921 -12.432 13.388 1.00 88.56 81 GLY A O 1
ATOM 608 N N . GLN A 1 82 ? -6.905 -11.175 11.530 1.00 89.38 82 GLN A N 1
ATOM 609 C CA . GLN A 1 82 ? -5.698 -10.395 11.823 1.00 89.38 82 GLN A CA 1
ATOM 610 C C . GLN A 1 82 ? -6.035 -9.084 12.546 1.00 89.38 82 GLN A C 1
ATOM 612 O O . GLN A 1 82 ? -5.179 -8.508 13.217 1.00 89.38 82 GLN A O 1
ATOM 617 N N . GLY A 1 83 ? -7.286 -8.629 12.431 1.00 86.25 83 GLY A N 1
ATOM 618 C CA . GLY A 1 83 ? -7.825 -7.480 13.139 1.00 86.25 83 GLY A CA 1
ATOM 619 C C . GLY A 1 83 ? -8.082 -7.803 14.605 1.00 86.25 83 GLY A C 1
ATOM 620 O O . GLY A 1 83 ? -9.217 -8.075 14.993 1.00 86.25 83 GLY A O 1
ATOM 621 N N . THR A 1 84 ? -7.030 -7.816 15.426 1.00 88.56 84 THR A N 1
ATOM 622 C CA . THR A 1 84 ? -7.136 -8.049 16.873 1.00 88.56 84 THR A CA 1
ATOM 623 C C . THR A 1 84 ? -7.847 -6.881 17.548 1.00 88.56 84 THR A C 1
ATOM 625 O O . THR A 1 84 ? -7.219 -5.917 17.983 1.00 88.56 84 THR A O 1
ATOM 628 N N . CYS A 1 85 ? -9.170 -6.988 17.628 1.00 90.44 85 CYS A N 1
ATOM 629 C CA . CYS A 1 85 ? -10.041 -6.033 18.291 1.00 90.44 85 CYS A CA 1
ATOM 630 C C . CYS A 1 85 ? -10.694 -6.648 19.535 1.00 90.44 85 CYS A C 1
ATOM 632 O O . CYS A 1 85 ? -11.075 -7.817 19.510 1.00 90.44 85 CYS A O 1
ATOM 634 N N . PRO A 1 86 ? -10.871 -5.872 20.621 1.00 90.38 86 PRO A N 1
ATOM 635 C CA . PRO A 1 86 ? -11.539 -6.354 21.832 1.00 90.38 86 PRO A CA 1
ATOM 636 C C . PRO A 1 86 ? -13.032 -6.639 21.617 1.00 90.38 86 PRO A C 1
ATOM 638 O O . PRO A 1 86 ? -13.624 -7.425 22.353 1.00 90.38 86 PRO A O 1
ATOM 641 N N . GLN A 1 87 ? -13.652 -5.965 20.648 1.00 92.62 87 GLN A N 1
ATOM 642 C CA . GLN A 1 87 ? -15.055 -6.138 20.285 1.00 92.62 87 GLN A CA 1
ATOM 643 C C . GLN A 1 87 ? -15.187 -6.170 18.761 1.00 92.62 87 GLN A C 1
ATOM 645 O O . GLN A 1 87 ? -14.716 -7.114 18.133 1.00 92.62 87 GLN A O 1
ATOM 650 N N . ASP A 1 88 ? -15.803 -5.159 18.157 1.00 93.25 88 ASP A N 1
ATOM 651 C CA . ASP A 1 88 ? -16.144 -5.200 16.745 1.00 93.25 88 ASP A CA 1
ATOM 652 C C . ASP A 1 88 ? -14.966 -4.669 15.911 1.00 93.25 88 ASP A C 1
ATOM 654 O O . ASP A 1 88 ? -14.339 -3.660 16.244 1.00 93.25 88 ASP A O 1
ATOM 658 N N . CYS A 1 89 ? -14.634 -5.378 14.835 1.00 95.56 89 CYS A N 1
ATOM 659 C CA . CYS A 1 89 ? -13.597 -4.979 13.889 1.00 95.56 89 CYS A CA 1
ATOM 660 C C . CYS A 1 89 ? -14.249 -4.335 12.669 1.00 95.56 89 CYS A C 1
ATOM 662 O O . CYS A 1 89 ? -15.175 -4.903 12.087 1.00 95.56 89 CYS A O 1
ATOM 664 N N . VAL A 1 90 ? -13.754 -3.163 12.278 1.00 95.56 90 VAL A N 1
ATOM 665 C CA . VAL A 1 90 ? -14.230 -2.434 11.105 1.00 95.56 90 VAL A CA 1
ATOM 666 C C . VAL A 1 90 ? -13.083 -2.298 10.114 1.00 95.56 90 VAL A C 1
ATOM 668 O O . VAL A 1 90 ? -12.100 -1.602 10.380 1.00 95.56 90 VAL A O 1
ATOM 671 N N . ASN A 1 91 ? -13.227 -2.963 8.970 1.00 96.94 91 ASN A N 1
ATOM 672 C CA . ASN A 1 91 ? -12.247 -2.924 7.893 1.00 96.94 91 ASN A CA 1
ATOM 673 C C . ASN A 1 91 ? -12.253 -1.560 7.191 1.00 96.94 91 ASN A C 1
ATOM 675 O O . ASN A 1 91 ? -13.317 -0.981 6.948 1.00 96.94 91 ASN A O 1
ATOM 679 N N . THR A 1 92 ? -11.078 -1.060 6.829 1.00 96.69 92 THR A N 1
ATOM 680 C CA . THR A 1 92 ? -10.907 0.148 6.021 1.00 96.69 92 THR A CA 1
ATOM 681 C C . THR A 1 92 ? -9.875 -0.097 4.924 1.00 96.69 92 THR A C 1
ATOM 683 O O . THR A 1 92 ? -9.108 -1.041 4.964 1.00 96.69 92 THR A O 1
ATOM 686 N N . ALA A 1 93 ? -9.852 0.740 3.887 1.00 96.94 93 ALA A N 1
ATOM 687 C CA . ALA A 1 93 ? -8.891 0.541 2.806 1.00 96.94 93 ALA A CA 1
ATOM 688 C C . ALA A 1 93 ? -7.445 0.722 3.314 1.00 96.94 93 ALA A C 1
ATOM 690 O O . ALA A 1 93 ? -7.036 1.835 3.657 1.00 96.94 93 ALA A O 1
ATOM 691 N N . GLY A 1 94 ? -6.679 -0.366 3.330 1.00 95.88 94 GLY A N 1
ATOM 692 C CA . GLY A 1 94 ? -5.296 -0.451 3.777 1.00 95.88 94 GLY A CA 1
ATOM 693 C C . GLY A 1 94 ? -5.105 -0.582 5.286 1.00 95.88 94 GLY A C 1
ATOM 694 O O . GLY A 1 94 ? -3.970 -0.413 5.736 1.00 95.88 94 GLY A O 1
ATOM 695 N N . SER A 1 95 ? -6.171 -0.782 6.069 1.00 95.81 95 SER A N 1
ATOM 696 C CA . SER A 1 95 ? -6.096 -0.907 7.529 1.00 95.81 95 SER A CA 1
ATOM 697 C C . SER A 1 95 ? -7.419 -1.403 8.129 1.00 95.81 95 SER A C 1
ATOM 699 O O . SER A 1 95 ? -8.392 -1.692 7.452 1.00 95.81 95 SER A O 1
ATOM 701 N N . TYR A 1 96 ? -7.509 -1.380 9.451 1.00 95.38 96 TYR A N 1
ATOM 702 C CA . TYR A 1 96 ? -8.746 -1.582 10.185 1.00 95.38 96 TYR A CA 1
ATOM 703 C C . TYR A 1 96 ? -8.752 -0.715 11.444 1.00 95.38 96 TYR A C 1
ATOM 705 O O . TYR A 1 96 ? -7.730 -0.160 11.864 1.00 95.38 96 TYR A O 1
ATOM 713 N N . TRP A 1 97 ? -9.912 -0.594 12.079 1.00 92.94 97 TRP A N 1
ATOM 714 C CA . TRP A 1 97 ? -10.006 -0.028 13.420 1.00 92.94 97 TRP A CA 1
ATOM 715 C C . TRP A 1 97 ? -11.034 -0.779 14.260 1.00 92.94 97 TRP A C 1
ATOM 717 O O . TRP A 1 97 ? -11.943 -1.433 13.750 1.00 92.94 97 TRP A O 1
ATOM 727 N N . CYS A 1 98 ? -10.866 -0.689 15.575 1.00 92.94 98 CYS A N 1
ATOM 728 C CA . CYS A 1 98 ? -11.715 -1.394 16.522 1.00 92.94 98 CYS A CA 1
ATOM 729 C C . CYS A 1 98 ? -12.830 -0.490 17.035 1.00 92.94 98 CYS A C 1
ATOM 731 O O . CYS A 1 98 ? -12.569 0.564 17.627 1.00 92.94 98 CYS A O 1
ATOM 733 N N . GLN A 1 99 ? -14.065 -0.941 16.853 1.00 92.50 99 GLN A N 1
ATOM 734 C CA . GLN A 1 99 ? -15.259 -0.292 17.355 1.00 92.50 99 GLN A CA 1
ATOM 735 C C . GLN A 1 99 ? -15.722 -0.962 18.647 1.00 92.50 99 GLN A C 1
ATOM 737 O O . GLN A 1 99 ? -15.847 -2.183 18.741 1.00 92.50 99 GLN A O 1
ATOM 742 N N . CYS A 1 100 ? -15.988 -0.139 19.658 1.00 93.69 100 CYS A N 1
ATOM 743 C CA . CYS A 1 100 ? -16.682 -0.601 20.848 1.00 93.69 100 CYS A CA 1
ATOM 744 C C . CYS A 1 100 ? -18.191 -0.562 20.605 1.00 93.69 100 CYS A C 1
ATOM 746 O O . CYS A 1 100 ? -18.707 0.409 20.043 1.00 93.69 100 CYS A O 1
ATOM 748 N N . ARG A 1 101 ? -18.883 -1.596 21.080 1.00 93.88 101 ARG A N 1
ATOM 749 C CA . ARG A 1 101 ? -20.340 -1.696 21.101 1.00 93.88 101 ARG A CA 1
ATOM 750 C C . ARG A 1 101 ? -20.952 -0.538 21.872 1.00 93.88 101 ARG A C 1
ATOM 752 O O . ARG A 1 101 ? -20.299 0.142 22.669 1.00 93.88 101 ARG A O 1
ATOM 759 N N . GLU A 1 102 ? -22.244 -0.339 21.659 1.00 92.31 102 GLU A N 1
ATOM 760 C CA . GLU A 1 102 ? -23.004 0.660 22.396 1.00 92.31 102 GLU A CA 1
ATOM 761 C C . GLU A 1 102 ? -22.832 0.491 23.918 1.00 92.31 102 GLU A C 1
ATOM 763 O O . GLU A 1 102 ? -22.646 -0.611 24.444 1.00 92.31 102 GLU A O 1
ATOM 768 N N . GLY A 1 103 ? -22.779 1.618 24.630 1.00 90.12 103 GLY A N 1
ATOM 769 C CA . GLY A 1 103 ? -22.470 1.640 26.060 1.00 90.12 103 GLY A CA 1
ATOM 770 C C . GLY A 1 103 ? -21.000 1.386 26.415 1.00 90.12 103 GLY A C 1
ATOM 771 O O . GLY A 1 103 ? -20.669 1.457 27.591 1.00 90.12 103 GLY A O 1
ATOM 772 N N . HIS A 1 104 ? -20.102 1.155 25.448 1.00 91.56 104 HIS A N 1
ATOM 773 C CA . HIS A 1 104 ? -18.665 0.974 25.682 1.00 91.56 104 HIS A CA 1
ATOM 774 C C . HIS A 1 104 ? -17.821 2.062 25.003 1.00 91.56 104 HIS A C 1
ATOM 776 O O . HIS A 1 104 ? -18.213 2.678 24.009 1.00 91.56 104 HIS A O 1
ATOM 782 N N . GLY A 1 105 ? -16.659 2.348 25.583 1.00 89.50 105 GLY A N 1
ATOM 783 C CA . GLY A 1 105 ? -15.671 3.320 25.135 1.00 89.50 105 GLY A CA 1
ATOM 784 C C . GLY A 1 105 ? -14.278 2.708 25.191 1.00 89.50 105 GLY A C 1
ATOM 785 O O . GLY A 1 105 ? -14.025 1.795 25.976 1.00 89.50 105 GLY A O 1
ATOM 786 N N . ARG A 1 106 ? -13.373 3.189 24.335 1.00 88.81 106 ARG A N 1
ATOM 787 C CA . ARG A 1 106 ? -11.984 2.724 24.347 1.00 88.81 106 ARG A CA 1
ATOM 788 C C . ARG A 1 106 ? -11.318 3.128 25.663 1.00 88.81 106 ARG A C 1
ATOM 790 O O . ARG A 1 106 ? -11.468 4.266 26.106 1.00 88.81 106 ARG A O 1
ATOM 797 N N . SER A 1 107 ? -10.594 2.190 26.261 1.00 88.38 107 SER A N 1
ATOM 798 C CA . SER A 1 107 ? -9.723 2.437 27.408 1.00 88.38 107 SER A CA 1
ATOM 799 C C . SER A 1 107 ? -8.602 3.416 27.036 1.00 88.38 107 SER A C 1
ATOM 801 O O . SER A 1 107 ? -8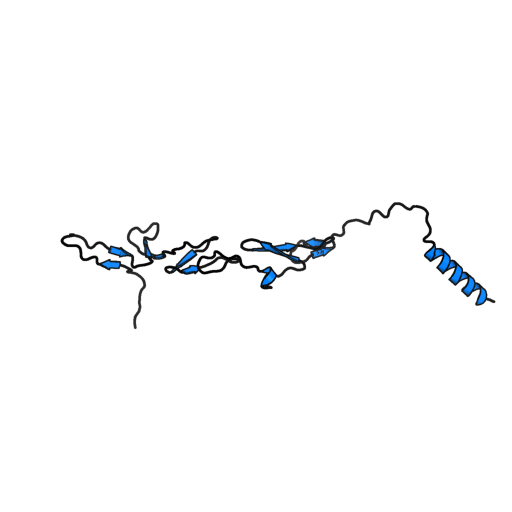.312 3.608 25.853 1.00 88.38 107 SER A O 1
ATOM 803 N N . ALA A 1 108 ? -7.952 4.025 28.029 1.00 85.75 108 ALA A N 1
ATOM 804 C CA . ALA A 1 108 ? -6.876 4.999 27.819 1.00 85.75 108 ALA A CA 1
ATOM 805 C C . ALA A 1 108 ? -5.658 4.404 27.085 1.00 85.75 108 ALA A C 1
ATOM 807 O O . ALA A 1 108 ? -5.041 5.071 26.260 1.00 85.75 108 ALA A O 1
ATOM 808 N N . ASP A 1 109 ? -5.354 3.132 27.339 1.00 84.44 109 ASP A N 1
ATOM 809 C CA . ASP A 1 109 ? -4.360 2.322 26.621 1.00 84.44 109 ASP A CA 1
ATOM 810 C C . ASP A 1 109 ? -4.820 1.913 25.207 1.00 84.44 109 ASP A C 1
ATOM 812 O O . ASP A 1 109 ? -4.031 1.429 24.399 1.00 84.44 109 ASP A O 1
ATOM 816 N N . GLY A 1 110 ? -6.100 2.118 24.885 1.00 79.38 110 GLY A N 1
ATOM 817 C CA . GLY A 1 110 ? -6.677 1.854 23.576 1.00 79.38 110 GLY A CA 1
ATOM 818 C C . GLY A 1 110 ? -6.864 0.378 23.227 1.00 79.38 110 GLY A C 1
ATOM 819 O O . GLY A 1 110 ? -7.352 0.132 22.120 1.00 79.38 110 GLY A O 1
ATOM 820 N N . ALA A 1 111 ? -6.515 -0.558 24.123 1.00 81.81 111 ALA A N 1
ATOM 821 C CA . ALA A 1 111 ? -6.557 -2.002 23.879 1.00 81.81 111 ALA A CA 1
ATOM 822 C C . ALA A 1 111 ? -7.879 -2.661 24.305 1.00 81.81 111 ALA A C 1
ATOM 824 O O . ALA A 1 111 ? -8.237 -3.713 23.781 1.00 81.81 111 ALA A O 1
ATOM 825 N N . LEU A 1 112 ? -8.626 -2.045 25.227 1.00 87.44 112 LEU A N 1
ATOM 826 C CA . LEU A 1 112 ? -9.885 -2.583 25.750 1.00 87.44 112 LEU A CA 1
ATOM 827 C C . LEU A 1 112 ? -11.079 -1.674 25.452 1.00 87.44 112 LEU A C 1
ATOM 829 O O . LEU A 1 112 ? -10.953 -0.451 25.377 1.00 87.44 112 LEU A O 1
ATOM 833 N N . CYS A 1 113 ? -12.255 -2.288 25.334 1.00 91.88 113 CYS A N 1
ATOM 834 C CA . CYS A 1 113 ? -13.539 -1.595 25.351 1.00 91.88 113 CYS A CA 1
ATOM 835 C C . CYS A 1 113 ? -14.136 -1.713 26.752 1.00 91.88 113 CYS A C 1
ATOM 837 O O . CYS A 1 113 ? -14.579 -2.787 27.153 1.00 91.88 113 CYS A O 1
ATOM 839 N N . LEU A 1 114 ? -14.137 -0.610 27.492 1.00 90.00 114 LEU A N 1
ATOM 840 C CA . LEU A 1 114 ? -14.706 -0.536 28.832 1.00 90.00 114 LEU A CA 1
ATOM 841 C C . LEU A 1 114 ? -16.127 0.013 28.752 1.00 90.00 114 LEU A C 1
ATOM 843 O O . LEU A 1 114 ? -16.393 0.848 27.887 1.00 90.00 114 LEU A O 1
ATOM 847 N N . PRO A 1 115 ? -17.045 -0.400 29.639 1.00 89.56 115 PRO A N 1
ATOM 848 C CA . PRO A 1 115 ? -18.323 0.275 29.771 1.00 89.56 115 PRO A CA 1
ATOM 849 C C . PRO A 1 115 ? -18.060 1.767 29.964 1.00 89.56 115 PRO A C 1
ATOM 851 O O . PRO A 1 115 ? -17.328 2.165 30.873 1.00 89.56 115 PRO A O 1
ATOM 854 N N . LYS A 1 116 ? -18.636 2.604 29.099 1.00 84.69 116 LYS A N 1
ATOM 855 C CA . LYS A 1 116 ? -18.757 4.025 29.400 1.00 84.69 116 LYS A CA 1
ATOM 856 C C . LYS A 1 116 ? -19.571 4.034 30.677 1.00 84.69 116 LYS A C 1
ATOM 858 O O . LYS A 1 116 ? -20.734 3.640 30.656 1.00 84.69 116 LYS A O 1
ATOM 863 N N . THR A 1 117 ? -18.970 4.423 31.791 1.00 73.44 117 THR A N 1
ATOM 864 C CA . THR A 1 117 ? -19.703 4.740 33.016 1.00 73.44 117 THR A CA 1
ATOM 865 C C . THR A 1 117 ? -20.512 5.998 32.724 1.00 73.44 117 THR A C 1
ATOM 867 O O . THR A 1 117 ? -20.148 7.111 33.086 1.00 73.44 117 THR A O 1
ATOM 870 N N . GLY A 1 118 ? -21.542 5.836 31.908 1.00 58.41 118 GLY A N 1
ATOM 871 C CA . GLY A 1 118 ? -22.364 6.893 31.379 1.00 58.41 118 GLY A CA 1
ATOM 872 C C . GLY A 1 118 ? -23.584 6.981 32.250 1.00 58.41 118 GLY A C 1
ATOM 873 O O . GLY A 1 118 ? -24.579 6.342 31.933 1.00 58.41 118 GLY A O 1
ATOM 874 N N . THR A 1 119 ? -23.470 7.804 33.297 1.00 53.91 119 THR A N 1
ATOM 875 C CA . THR A 1 119 ? -24.562 8.370 34.101 1.00 53.91 119 THR A CA 1
ATOM 876 C C . THR A 1 119 ? -25.425 7.340 34.848 1.00 53.91 119 THR A C 1
ATOM 878 O O . THR A 1 119 ? -25.728 6.271 34.321 1.00 53.91 119 THR A O 1
ATOM 881 N N . PRO A 1 120 ? -25.905 7.632 36.076 1.00 45.56 120 PRO A N 1
ATOM 882 C CA . PRO A 1 120 ? -27.155 7.013 36.494 1.00 45.56 120 PRO A CA 1
ATOM 883 C C . PRO A 1 120 ? -28.092 7.183 35.302 1.00 45.56 120 PRO A C 1
ATOM 885 O O . PRO A 1 120 ? -28.159 8.288 34.750 1.00 45.56 120 PRO A O 1
ATOM 888 N N . ARG A 1 121 ? -28.822 6.136 34.896 1.00 53.72 121 ARG A N 1
ATOM 889 C CA . ARG A 1 121 ? -30.129 6.403 34.290 1.00 53.72 121 ARG A CA 1
ATOM 890 C C . ARG A 1 121 ? -30.676 7.532 35.156 1.00 53.72 121 ARG A C 1
ATOM 892 O O . ARG A 1 121 ? -30.702 7.359 36.378 1.00 53.72 121 ARG A O 1
ATOM 899 N N . VAL A 1 122 ? -30.985 8.703 34.594 1.00 48.28 122 VAL A N 1
ATOM 900 C CA . VAL A 1 122 ? -31.990 9.522 35.254 1.00 48.28 122 VAL A CA 1
ATOM 901 C C . VAL A 1 122 ? -33.133 8.532 35.326 1.00 48.28 122 VAL A C 1
ATOM 903 O O . VAL A 1 122 ? -33.754 8.214 34.313 1.00 48.28 122 VAL A O 1
ATOM 906 N N . ALA A 1 123 ? -33.261 7.883 36.488 1.00 50.78 123 ALA A N 1
ATOM 907 C CA . ALA A 1 123 ? -34.462 7.188 36.839 1.00 50.78 123 ALA A CA 1
ATOM 908 C C . ALA A 1 123 ? -35.516 8.230 36.493 1.00 50.78 123 ALA A C 1
ATOM 910 O O . ALA A 1 123 ? -35.319 9.391 36.892 1.00 50.78 123 ALA A O 1
ATOM 911 N N . PRO A 1 124 ? -36.536 7.908 35.680 1.00 48.81 124 PRO A N 1
ATOM 912 C CA . PRO A 1 124 ? -37.676 8.801 35.628 1.00 48.81 124 PRO A CA 1
ATOM 913 C C . PRO A 1 124 ? -37.966 9.155 37.088 1.00 48.81 124 PRO A C 1
ATOM 915 O O . PRO A 1 124 ? -38.069 8.259 37.931 1.00 48.81 124 PRO A O 1
ATOM 918 N N . SER A 1 125 ? -37.860 10.448 37.414 1.00 39.00 125 SER A N 1
ATOM 919 C CA . SER A 1 125 ? -38.067 10.932 38.773 1.00 39.00 125 SER A CA 1
ATOM 920 C C . SER A 1 125 ? -39.350 10.298 39.307 1.00 39.00 125 SER A C 1
ATOM 922 O O . SER A 1 125 ? -40.261 10.040 38.518 1.00 39.00 125 SER A O 1
ATOM 924 N N . PRO A 1 126 ? -39.396 9.983 40.608 1.00 51.97 126 PRO A N 1
ATOM 925 C CA . PRO A 1 126 ? -40.282 8.978 41.164 1.00 51.97 126 PRO A CA 1
ATOM 926 C C . PRO A 1 126 ? -41.730 9.369 40.897 1.00 51.97 126 PRO A C 1
ATOM 928 O O . PRO A 1 126 ? -42.304 10.196 41.601 1.00 51.97 126 PRO A O 1
ATOM 931 N N . THR A 1 127 ? -42.345 8.763 39.886 1.00 46.00 127 THR A N 1
ATOM 932 C CA . THR A 1 127 ? -43.791 8.649 39.887 1.00 46.00 127 THR A CA 1
ATOM 933 C C . THR A 1 127 ? -44.096 7.600 40.933 1.00 46.00 127 THR A C 1
ATOM 935 O O . THR A 1 127 ? -43.848 6.416 40.726 1.00 46.00 127 THR A O 1
ATOM 938 N N . THR A 1 128 ? -44.557 8.082 42.083 1.00 52.06 128 THR A N 1
ATOM 939 C CA . THR A 1 128 ? -45.399 7.361 43.035 1.00 52.06 128 THR A CA 1
ATOM 940 C C . THR A 1 128 ? -46.202 6.281 42.317 1.00 52.06 128 THR A C 1
ATOM 942 O O . THR A 1 128 ? -47.169 6.563 41.613 1.00 52.06 128 THR A O 1
ATOM 945 N N . GLY A 1 129 ? -45.734 5.057 42.449 1.00 52.38 129 GLY A N 1
ATOM 946 C CA . GLY A 1 129 ? -46.248 3.899 41.754 1.00 52.38 129 GLY A CA 1
ATOM 947 C C . GLY A 1 129 ? -45.472 2.747 42.327 1.00 52.38 129 GLY A C 1
ATOM 948 O O . GLY A 1 129 ? -44.440 2.358 41.795 1.00 52.38 129 GLY A O 1
ATOM 949 N N . VAL A 1 130 ? -45.897 2.327 43.513 1.00 55.69 130 VAL A N 1
ATOM 950 C CA . VAL A 1 130 ? -45.389 1.118 44.130 1.00 55.69 130 VAL A CA 1
ATOM 951 C C . VAL A 1 130 ? -45.506 0.012 43.090 1.00 55.69 130 VAL A C 1
ATOM 953 O O . VAL A 1 130 ? -46.573 -0.141 42.490 1.00 55.69 130 VAL A O 1
ATOM 956 N N . ASP A 1 131 ? -44.408 -0.690 42.813 1.00 59.69 131 ASP A N 1
ATOM 957 C CA . ASP A 1 131 ? -44.435 -1.856 41.938 1.00 59.69 131 ASP A CA 1
ATOM 958 C C . ASP A 1 131 ? -45.485 -2.815 42.514 1.00 59.69 131 ASP A C 1
ATOM 960 O O . ASP A 1 131 ? -45.245 -3.468 43.529 1.00 59.69 131 ASP A O 1
ATOM 964 N N . SER A 1 132 ? -46.677 -2.867 41.908 1.00 59.75 132 SER A N 1
ATOM 965 C CA . SER A 1 132 ? -47.833 -3.600 42.449 1.00 59.75 132 SER A CA 1
ATOM 966 C C . SER A 1 132 ? -47.530 -5.092 42.618 1.00 59.75 132 SER A C 1
ATOM 968 O O . SER A 1 132 ? -48.072 -5.745 43.502 1.00 59.75 132 SER A O 1
ATOM 970 N N . ALA A 1 133 ? -46.575 -5.603 41.836 1.00 60.34 133 ALA A N 1
ATOM 971 C CA . ALA A 1 133 ? -46.039 -6.953 41.967 1.00 60.34 133 ALA A CA 1
ATOM 972 C C . ALA A 1 133 ? -45.230 -7.168 43.262 1.00 60.34 133 ALA A C 1
ATOM 974 O O . ALA A 1 133 ? -45.232 -8.263 43.814 1.00 60.34 133 ALA A O 1
ATOM 975 N N . VAL A 1 134 ? -44.544 -6.137 43.767 1.00 72.44 134 VAL A N 1
ATOM 976 C CA . VAL A 1 134 ? -43.779 -6.201 45.022 1.00 72.44 134 VAL A CA 1
ATOM 977 C C . VAL A 1 134 ? -44.717 -6.097 46.224 1.00 72.44 134 VAL A C 1
ATOM 979 O O . VAL A 1 134 ? -44.532 -6.815 47.204 1.00 72.44 134 VAL A O 1
ATOM 982 N N . GLU A 1 135 ? -45.752 -5.257 46.154 1.00 70.69 135 GLU A N 1
ATOM 983 C CA . GLU A 1 135 ? -46.763 -5.155 47.216 1.00 70.69 135 GLU A CA 1
ATOM 984 C C . GLU A 1 135 ? -47.603 -6.429 47.369 1.00 70.69 135 GLU A C 1
ATOM 986 O O . GLU A 1 135 ? -47.820 -6.870 48.503 1.00 70.69 135 GLU A O 1
ATOM 991 N N . GLU A 1 136 ? -48.008 -7.067 46.265 1.00 72.12 136 GLU A N 1
ATOM 992 C CA . GLU A 1 136 ? -48.721 -8.353 46.313 1.00 72.12 136 GLU A CA 1
ATOM 993 C C . GLU A 1 136 ? -47.856 -9.467 46.919 1.00 72.12 136 GLU A C 1
ATOM 995 O O . GLU A 1 136 ? -48.325 -10.232 47.768 1.00 72.12 136 GLU A O 1
ATOM 1000 N N . GLU A 1 137 ? -46.573 -9.535 46.551 1.00 75.50 137 GLU A N 1
ATOM 1001 C CA . GLU A 1 137 ? -45.640 -10.520 47.106 1.00 75.50 137 GLU A CA 1
ATOM 1002 C C . GLU A 1 137 ? -45.431 -10.288 48.617 1.00 75.50 137 GLU A C 1
ATOM 1004 O O . GLU A 1 137 ? -45.451 -11.231 49.413 1.00 75.50 137 GLU A O 1
ATOM 1009 N N . VAL A 1 138 ? -45.315 -9.025 49.048 1.00 79.94 138 VAL A N 1
ATOM 1010 C CA . VAL A 1 138 ? -45.169 -8.659 50.467 1.00 79.94 138 VAL A CA 1
ATOM 1011 C C . VAL A 1 138 ? -46.433 -8.987 51.269 1.00 79.94 138 VAL A C 1
ATOM 1013 O O . VAL A 1 138 ? -46.320 -9.517 52.377 1.00 79.94 138 VAL A O 1
ATOM 1016 N N . GLN A 1 139 ? -47.635 -8.742 50.739 1.00 81.56 139 GLN A N 1
ATOM 1017 C CA . GLN A 1 139 ? -48.889 -9.131 51.404 1.00 81.56 139 GLN A CA 1
ATOM 1018 C C . GLN A 1 139 ? -49.053 -10.655 51.495 1.00 81.56 139 GLN A C 1
ATOM 1020 O O . GLN A 1 139 ? -49.469 -11.183 52.534 1.00 81.56 139 GLN A O 1
ATOM 1025 N N . ARG A 1 140 ? -48.669 -11.387 50.446 1.00 83.19 140 ARG A N 1
ATOM 1026 C CA . ARG A 1 140 ? -48.685 -12.855 50.441 1.00 83.19 140 ARG A CA 1
ATOM 1027 C C . ARG A 1 140 ? -47.698 -13.451 51.444 1.00 83.19 140 ARG A C 1
ATOM 1029 O O . ARG A 1 140 ? -47.978 -14.485 52.046 1.00 83.19 140 ARG A O 1
ATOM 1036 N N . LEU A 1 141 ? -46.540 -12.822 51.630 1.00 80.25 141 LEU A N 1
ATOM 1037 C CA . LEU A 1 141 ? -45.561 -13.265 52.619 1.00 80.25 141 LEU A CA 1
ATOM 1038 C C . LEU A 1 141 ? -46.003 -12.930 54.046 1.00 80.25 141 LEU A C 1
ATOM 1040 O O . LEU A 1 141 ? -45.890 -13.794 54.909 1.00 80.25 141 LEU A O 1
ATOM 1044 N N . ARG A 1 142 ? -46.579 -11.746 54.287 1.00 83.06 142 ARG A N 1
ATOM 1045 C CA . ARG A 1 142 ? -47.101 -11.352 55.610 1.00 83.06 142 ARG A CA 1
ATOM 1046 C C . ARG A 1 142 ? -48.220 -12.272 56.098 1.00 83.06 142 ARG A C 1
ATOM 1048 O O . ARG A 1 142 ? -48.113 -12.807 57.190 1.00 83.06 142 ARG A O 1
ATOM 1055 N N . SER A 1 143 ? -49.196 -12.581 55.242 1.00 84.31 143 SER A N 1
ATOM 1056 C CA . SER A 1 143 ? -50.263 -13.540 55.584 1.00 84.31 143 SER A CA 1
ATOM 1057 C C . SER A 1 143 ? -49.746 -14.952 55.882 1.00 84.31 143 SER A C 1
ATOM 1059 O O . SER A 1 143 ? -50.331 -15.667 56.689 1.00 84.31 143 SER A O 1
ATOM 1061 N N . ARG A 1 144 ? -48.631 -15.370 55.267 1.00 85.62 144 ARG A N 1
ATOM 1062 C CA . ARG A 1 144 ? -47.971 -16.642 55.601 1.00 85.62 144 ARG A CA 1
ATOM 1063 C C . ARG A 1 144 ? -47.239 -16.590 56.938 1.00 85.62 144 ARG A C 1
ATOM 1065 O O . ARG A 1 144 ? -47.176 -17.619 57.598 1.00 85.62 144 ARG A O 1
ATOM 1072 N N . VAL A 1 145 ? -46.680 -15.441 57.315 1.00 87.25 145 VAL A N 1
ATOM 1073 C CA . VAL A 1 145 ? -46.030 -15.256 58.620 1.00 87.25 145 VAL A CA 1
ATOM 1074 C C . VAL A 1 145 ? -47.069 -15.268 59.742 1.00 87.25 145 VAL A C 1
ATOM 1076 O O . VAL A 1 145 ? -46.897 -16.027 60.686 1.00 87.25 145 VAL A O 1
ATOM 1079 N N . ASP A 1 146 ? -48.201 -14.576 59.581 1.00 80.88 146 ASP A N 1
ATOM 1080 C CA . ASP A 1 146 ? -49.270 -14.529 60.597 1.00 80.88 146 ASP A CA 1
ATOM 1081 C C . ASP A 1 146 ? -49.882 -15.914 60.911 1.00 80.88 146 ASP A C 1
ATOM 1083 O O . ASP A 1 146 ? -50.397 -16.145 62.005 1.00 80.88 146 ASP A O 1
ATOM 1087 N N . VAL A 1 147 ? -49.833 -16.851 59.954 1.00 75.12 147 VAL A N 1
ATOM 1088 C CA . VAL A 1 147 ? -50.271 -18.253 60.128 1.00 75.12 147 VAL A CA 1
ATOM 1089 C C . VAL A 1 147 ? -49.215 -19.108 60.834 1.00 75.12 147 VAL A C 1
ATOM 1091 O O . VAL A 1 147 ? -49.556 -20.113 61.445 1.00 75.12 147 VAL A O 1
ATOM 1094 N N . LEU A 1 148 ? -47.937 -18.739 60.736 1.00 71.88 148 LEU A N 1
ATOM 1095 C CA . LEU A 1 148 ? -46.833 -19.440 61.399 1.00 71.88 148 LEU A CA 1
ATOM 1096 C C . LEU A 1 148 ? -46.590 -18.935 62.829 1.00 71.88 148 LEU A C 1
ATOM 1098 O O . LEU A 1 148 ? -45.926 -19.621 63.601 1.00 71.88 148 LEU A O 1
ATOM 1102 N N . GLU A 1 149 ? -47.101 -17.748 63.165 1.00 73.69 149 GLU A N 1
ATOM 1103 C CA . GLU A 1 149 ? -46.993 -17.127 64.492 1.00 73.69 149 GLU A CA 1
ATOM 1104 C C . GLU A 1 149 ? -48.202 -17.410 65.417 1.00 73.69 149 GLU A C 1
ATOM 1106 O O . GLU A 1 149 ? -48.271 -16.856 66.515 1.00 73.69 149 GLU A O 1
ATOM 1111 N N . GLN A 1 150 ? -49.125 -18.296 65.013 1.00 60.16 150 GLN A N 1
ATOM 1112 C CA . GLN A 1 150 ? -50.221 -18.853 65.833 1.00 60.16 150 GLN A CA 1
ATOM 1113 C C . GLN A 1 150 ? -49.987 -20.336 66.131 1.00 60.16 150 GLN A C 1
ATOM 1115 O O . GLN A 1 150 ? -50.294 -20.752 67.271 1.00 60.16 150 GLN A O 1
#

pLDDT: mean 79.83, std 17.76, range [31.36, 98.31]

InterPro domains:
  IPR000742 EGF-like domain [PS00022] (60-71)
  IPR000742 EGF-like domain [PS01186] (60-71)
  IPR000742 EGF-like domain [PS50026] (40-72)
  IPR000742 EGF-like domain [SM00181] (43-72)
  IPR000742 EGF-like domain [SM00181] (77-114)
  IPR001881 EGF-like calcium-binding domain [SM00179] (44-72)
  IPR001881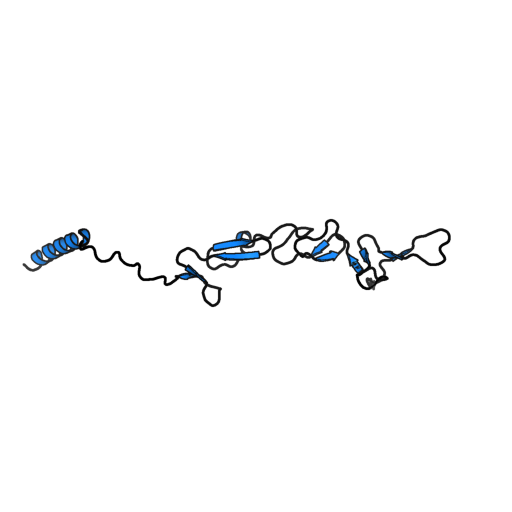 EGF-like calcium-binding domain [SM00179] (74-114)
  IPR011489 EMI domain [PF07546] (1-31)
  IPR011489 EMI domain [PS51041] (1-41)
  IPR013111 Epidermal growth factor-like domain, extracellular [PF07974] (44-71)
  IPR018097 EGF-like calcium-binding, conserved site [PS01187] (74-98)
  IPR049883 NOTCH1, EGF-like calcium-binding domain [PF07645] (74-113)
  IPR050969 Developmental Signaling Modulators [PTHR14949] (16-149)

Sequence (150 aa):
TYRTIYRTAYRRSPGPAAPRPRYACCPGWKRTSGLPRACGAAICQPPCQNGGTCVQPGRCHCPAGWRGDTCQTDVDECRAGQGTCPQDCVNTAGSYWCQCREGHGRSADGALCLPKTGTPRVAPSPTTGVDSAVEEEVQRLRSRVDVLEQ